Protein AF-A0A8S1QD78-F1 (afdb_monomer_lite)

pLDDT: mean 75.42, std 18.45, range [35.34, 95.94]

Radius of gyration: 31.49 Å; chains: 1; bounding box: 86×35×82 Å

Structure (mmCIF, N/CA/C/O backbone):
data_AF-A0A8S1QD78-F1
#
_entry.id   AF-A0A8S1QD78-F1
#
loop_
_atom_site.group_PDB
_atom_site.id
_atom_site.type_symbol
_atom_site.label_atom_id
_atom_site.label_alt_id
_atom_site.label_comp_id
_atom_site.label_asym_id
_atom_site.label_entity_id
_atom_site.label_seq_id
_atom_site.pdbx_PDB_ins_code
_atom_site.Cartn_x
_atom_site.Cartn_y
_atom_site.Cartn_z
_atom_site.occupancy
_atom_site.B_iso_or_equiv
_atom_site.auth_seq_id
_atom_site.auth_comp_id
_atom_site.auth_asym_id
_atom_site.auth_atom_id
_atom_site.pdbx_PDB_model_num
ATOM 1 N N . MET A 1 1 ? 13.733 13.371 30.331 1.00 35.34 1 MET A N 1
ATOM 2 C CA . MET A 1 1 ? 12.620 14.008 29.596 1.00 35.34 1 MET A CA 1
ATOM 3 C C . MET A 1 1 ? 12.515 13.346 28.239 1.00 35.34 1 MET A C 1
ATOM 5 O O . MET A 1 1 ? 13.414 13.489 27.421 1.00 35.34 1 MET A O 1
ATOM 9 N N . GLU A 1 2 ? 11.488 12.528 28.057 1.00 43.22 2 GLU A N 1
ATOM 10 C CA . GLU A 1 2 ? 11.284 11.729 26.852 1.00 43.22 2 GLU A CA 1
ATOM 11 C C . GLU A 1 2 ? 10.769 12.649 25.738 1.00 43.22 2 GLU A C 1
ATOM 13 O O . GLU A 1 2 ? 9.723 13.284 25.878 1.00 43.22 2 GLU A O 1
ATOM 18 N N . GLN A 1 3 ? 11.549 12.812 24.665 1.00 45.12 3 GLN A N 1
ATOM 19 C CA . GLN A 1 3 ? 11.159 13.663 23.544 1.00 45.12 3 GLN A CA 1
ATOM 20 C C . GLN A 1 3 ? 9.897 13.090 22.893 1.00 45.12 3 GLN A C 1
ATOM 22 O O . GLN A 1 3 ? 9.941 12.060 22.217 1.00 45.12 3 GLN A O 1
ATOM 27 N N . HIS A 1 4 ? 8.772 13.776 23.093 1.00 41.19 4 HIS A N 1
ATOM 28 C CA . HIS A 1 4 ? 7.515 13.525 22.401 1.00 41.19 4 HIS A CA 1
ATOM 29 C C . HIS A 1 4 ? 7.759 13.629 20.888 1.00 41.19 4 HIS A C 1
ATOM 31 O O . HIS A 1 4 ? 7.792 14.716 20.312 1.00 41.19 4 HIS A O 1
ATOM 37 N N . LYS A 1 5 ? 7.954 12.483 20.221 1.00 45.91 5 LYS A N 1
ATOM 38 C CA . LYS A 1 5 ? 7.959 12.406 18.758 1.00 45.91 5 LYS A CA 1
ATOM 39 C C . LYS A 1 5 ? 6.588 12.876 18.294 1.00 45.91 5 LYS A C 1
ATOM 41 O O . LYS A 1 5 ? 5.599 12.170 18.453 1.00 45.91 5 LYS A O 1
ATOM 46 N N . GLN A 1 6 ? 6.550 14.065 17.705 1.00 46.78 6 GLN A N 1
ATOM 47 C CA . GLN A 1 6 ? 5.344 14.792 17.298 1.00 46.78 6 GLN A CA 1
ATOM 48 C C . GLN A 1 6 ? 4.430 14.007 16.333 1.00 46.78 6 GLN A C 1
ATOM 50 O O . GLN A 1 6 ? 3.291 14.395 16.104 1.00 46.78 6 GLN A O 1
ATOM 55 N N . TYR A 1 7 ? 4.889 12.857 15.827 1.00 50.03 7 TYR A N 1
ATOM 56 C CA . TYR A 1 7 ? 4.101 11.899 15.062 1.00 50.03 7 TYR A CA 1
ATOM 57 C C . TYR A 1 7 ? 4.543 10.472 15.414 1.00 50.03 7 TYR A C 1
ATOM 59 O O . TYR A 1 7 ? 5.448 9.918 14.782 1.00 50.03 7 TYR A O 1
ATOM 67 N N . CYS A 1 8 ? 3.918 9.848 16.416 1.00 54.50 8 CYS A N 1
ATOM 68 C CA . CYS A 1 8 ? 4.035 8.401 16.595 1.00 54.50 8 CYS A CA 1
ATOM 69 C C . CYS A 1 8 ? 3.478 7.720 15.337 1.00 54.50 8 CYS A C 1
ATOM 71 O O . CYS A 1 8 ? 2.269 7.680 15.102 1.00 54.50 8 CYS A O 1
ATOM 73 N N . LYS A 1 9 ? 4.372 7.234 14.470 1.00 73.44 9 LYS A N 1
ATOM 74 C CA . LYS A 1 9 ? 3.993 6.474 13.279 1.00 73.44 9 LYS A CA 1
ATOM 75 C C . LYS A 1 9 ? 3.338 5.171 13.744 1.00 73.44 9 LYS A C 1
ATOM 77 O O . LYS A 1 9 ? 4.040 4.268 14.180 1.00 73.44 9 LYS A O 1
ATOM 82 N N . ILE A 1 10 ? 2.011 5.087 13.630 1.00 83.94 10 ILE A N 1
ATOM 83 C CA . ILE A 1 10 ? 1.240 3.858 13.886 1.00 83.94 10 ILE A CA 1
ATOM 84 C C . ILE A 1 10 ? 1.836 2.729 13.044 1.00 83.94 10 ILE A C 1
ATOM 86 O O . ILE A 1 10 ? 1.954 2.875 11.816 1.00 83.94 10 ILE A O 1
ATOM 90 N N . SER A 1 11 ? 2.205 1.623 13.691 1.00 87.81 11 SER A N 1
ATOM 91 C CA . SER A 1 11 ? 2.840 0.495 13.018 1.00 87.81 11 SER A CA 1
ATOM 92 C C . SER A 1 11 ? 1.874 -0.174 12.030 1.00 87.81 11 SER A C 1
ATOM 94 O O . SER A 1 11 ? 0.651 -0.044 12.126 1.00 87.81 11 SER A O 1
ATOM 96 N N . LYS A 1 12 ? 2.400 -0.917 11.045 1.00 85.81 12 LYS A N 1
ATOM 97 C CA . LYS A 1 12 ? 1.539 -1.710 10.142 1.00 85.81 12 LYS A CA 1
ATOM 98 C C . LYS A 1 12 ? 0.714 -2.742 10.921 1.00 85.81 12 LYS A C 1
ATOM 100 O O . LYS A 1 12 ? -0.392 -3.059 10.493 1.00 85.81 12 LYS A O 1
ATOM 105 N N . GLN A 1 13 ? 1.249 -3.248 12.034 1.00 90.12 13 GLN A N 1
ATOM 106 C CA . GLN A 1 13 ? 0.569 -4.227 12.871 1.00 90.12 13 GLN A CA 1
ATOM 107 C C . GLN A 1 13 ? -0.634 -3.610 13.582 1.00 90.12 13 GLN A C 1
ATOM 109 O O . GLN A 1 13 ? -1.736 -4.128 13.439 1.00 90.12 13 GLN A O 1
ATOM 114 N N . ASP A 1 14 ? -0.462 -2.453 14.218 1.00 92.38 14 ASP A N 1
ATOM 115 C CA . ASP A 1 14 ? -1.562 -1.767 14.908 1.00 92.38 14 ASP A CA 1
ATOM 116 C C . ASP A 1 14 ? -2.678 -1.394 13.932 1.00 92.38 14 ASP A C 1
ATOM 118 O O . ASP A 1 14 ? -3.854 -1.547 14.235 1.00 92.38 14 ASP A O 1
ATOM 122 N N . ARG A 1 15 ? -2.333 -0.977 12.705 1.00 92.44 15 ARG A N 1
ATOM 123 C CA . ARG A 1 15 ? -3.337 -0.714 11.662 1.00 92.44 15 ARG A CA 1
ATOM 124 C C . ARG A 1 15 ? -4.153 -1.960 11.317 1.00 92.44 15 ARG A C 1
ATOM 126 O O . ARG A 1 15 ? -5.356 -1.834 11.121 1.00 92.44 15 ARG A O 1
ATOM 133 N N . ARG A 1 16 ? -3.520 -3.139 11.233 1.00 93.44 16 ARG A N 1
ATOM 134 C CA . ARG A 1 16 ? -4.232 -4.413 11.015 1.00 93.44 16 ARG A CA 1
ATOM 135 C C . ARG A 1 16 ? -5.173 -4.716 12.169 1.00 93.44 16 ARG A C 1
ATOM 137 O O . ARG A 1 16 ? -6.329 -5.032 11.918 1.00 93.44 16 ARG A O 1
ATOM 144 N N . GLN A 1 17 ? -4.684 -4.562 13.395 1.00 95.31 17 GLN A N 1
ATOM 145 C CA . GLN A 1 17 ? -5.464 -4.787 14.606 1.00 95.31 17 GLN A CA 1
ATOM 146 C C . GLN A 1 17 ? -6.685 -3.851 14.646 1.00 95.31 17 GLN A C 1
ATOM 148 O O . GLN A 1 17 ? -7.807 -4.320 14.766 1.00 95.31 17 GLN A O 1
ATOM 153 N N . ILE A 1 18 ? -6.499 -2.547 14.405 1.00 94.44 18 ILE A N 1
ATOM 154 C CA . ILE A 1 18 ? -7.585 -1.551 14.339 1.00 94.44 18 ILE A CA 1
ATOM 155 C C . ILE A 1 18 ? -8.637 -1.931 13.287 1.00 94.44 18 ILE A C 1
ATOM 157 O O . ILE A 1 18 ? -9.83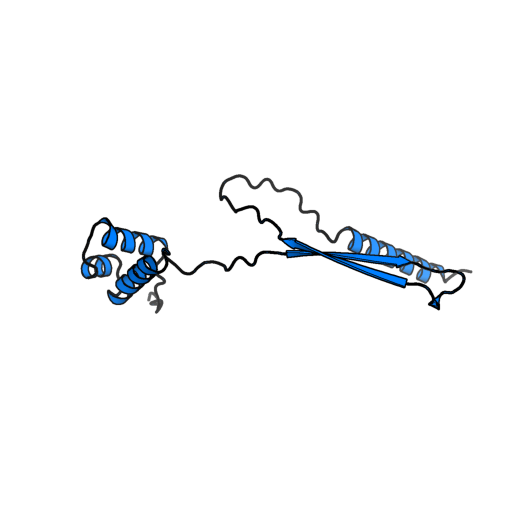5 -1.844 13.548 1.00 94.44 18 ILE A O 1
ATOM 161 N N . ILE A 1 19 ? -8.204 -2.347 12.091 1.00 94.12 19 ILE A N 1
ATOM 162 C CA . ILE A 1 19 ? -9.118 -2.775 11.022 1.00 94.12 19 ILE A CA 1
ATOM 163 C C . ILE A 1 19 ? -9.905 -4.014 11.458 1.00 94.12 19 ILE A C 1
ATOM 165 O O . ILE A 1 19 ? -11.118 -4.052 11.264 1.00 94.12 19 ILE A O 1
ATOM 169 N N . HIS A 1 20 ? -9.235 -4.998 12.059 1.00 95.62 20 HIS A N 1
ATOM 170 C CA . HIS A 1 20 ? -9.864 -6.220 12.552 1.00 95.62 20 HIS A CA 1
ATOM 171 C C . HIS A 1 20 ? -10.909 -5.919 13.635 1.00 95.62 20 HIS A C 1
ATOM 173 O O . HIS A 1 20 ? -12.067 -6.308 13.499 1.00 95.62 20 HIS A O 1
ATOM 179 N N . GLU A 1 21 ? -10.544 -5.149 14.661 1.00 95.94 21 GLU A N 1
ATOM 180 C CA . GLU A 1 21 ? -11.446 -4.805 15.765 1.00 95.94 21 GLU A CA 1
ATOM 181 C C . GLU A 1 21 ? -12.704 -4.064 15.290 1.00 95.94 21 GLU A C 1
ATOM 183 O O . GLU A 1 21 ? -13.810 -4.336 15.758 1.00 95.94 21 GLU A O 1
ATOM 188 N N . VAL A 1 22 ? -12.571 -3.146 14.329 1.00 94.25 22 VAL A N 1
ATOM 189 C CA . VAL A 1 22 ? -13.719 -2.352 13.870 1.00 94.25 22 VAL A CA 1
ATOM 190 C C . VAL A 1 22 ? -14.550 -3.078 12.810 1.00 94.25 22 VAL A C 1
ATOM 192 O O . VAL A 1 22 ? -15.777 -3.008 12.841 1.00 94.25 22 VAL A O 1
ATOM 195 N N . LEU A 1 23 ? -13.926 -3.773 11.855 1.00 92.69 23 LEU A N 1
ATOM 196 C CA . LEU A 1 23 ? -14.661 -4.391 10.745 1.00 92.69 23 LEU A CA 1
ATOM 197 C C . LEU A 1 23 ? -15.124 -5.816 11.037 1.00 92.69 23 LEU A C 1
ATOM 199 O O . LEU A 1 23 ? -16.218 -6.171 10.593 1.00 92.69 23 LEU A O 1
ATOM 203 N N . VAL A 1 24 ? -14.325 -6.607 11.757 1.00 92.50 24 VAL A N 1
ATOM 204 C CA . VAL A 1 24 ? -14.634 -8.007 12.093 1.00 92.50 24 VAL A CA 1
ATOM 205 C C . VAL A 1 24 ? -15.378 -8.063 13.420 1.00 92.50 24 VAL A C 1
ATOM 207 O O . VAL A 1 24 ? -16.528 -8.489 13.445 1.00 92.50 24 VAL A O 1
ATOM 210 N N . ASN A 1 25 ? -14.781 -7.525 14.488 1.00 93.25 25 ASN A N 1
ATOM 211 C CA . ASN A 1 25 ? -15.379 -7.561 15.831 1.00 93.25 25 ASN A CA 1
ATOM 212 C C . ASN A 1 25 ? -16.473 -6.496 16.042 1.00 93.25 25 ASN A C 1
ATOM 214 O O . ASN A 1 25 ? -17.085 -6.450 17.106 1.00 93.25 25 ASN A O 1
ATOM 218 N N . LYS A 1 26 ? -16.723 -5.631 15.045 1.00 93.00 26 LYS A N 1
ATOM 219 C CA . LYS A 1 26 ? -17.750 -4.569 15.061 1.00 93.00 26 LYS A CA 1
ATOM 220 C C . LYS A 1 26 ? -17.659 -3.617 16.265 1.00 93.00 26 LYS A C 1
ATOM 222 O O . LYS A 1 26 ? -18.661 -3.021 16.654 1.00 93.00 26 LYS A O 1
ATOM 227 N N . ARG A 1 27 ? -16.464 -3.431 16.837 1.00 94.56 27 ARG A N 1
ATOM 228 C CA . ARG A 1 27 ? -16.253 -2.511 17.965 1.00 94.56 27 ARG A CA 1
ATOM 229 C C . ARG A 1 27 ? -16.360 -1.052 17.530 1.00 94.56 27 ARG A C 1
ATOM 231 O O . ARG A 1 27 ? -16.050 -0.685 16.393 1.00 94.56 27 ARG A O 1
ATOM 238 N N . LEU A 1 28 ? -16.761 -0.194 18.466 1.00 93.69 28 LEU A N 1
ATOM 239 C CA . LE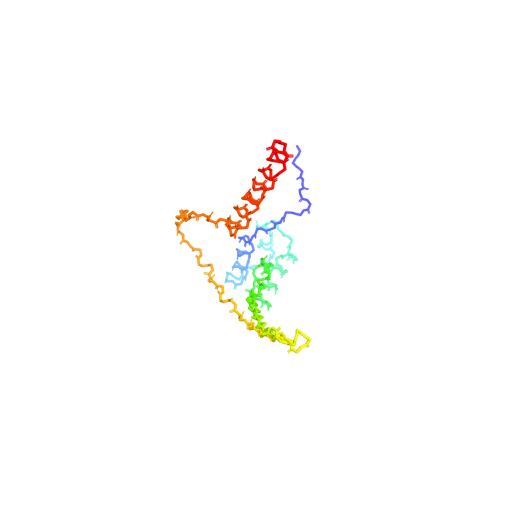U A 1 28 ? -16.904 1.237 18.219 1.00 93.69 28 LEU A CA 1
ATOM 240 C C . LEU A 1 28 ? -15.538 1.896 17.989 1.00 93.69 28 LEU A C 1
ATOM 242 O O . LEU A 1 28 ? -14.594 1.715 18.758 1.00 93.69 28 LEU A O 1
ATOM 246 N N . ILE A 1 29 ? -15.457 2.758 16.971 1.00 92.25 29 ILE A N 1
ATOM 247 C CA . ILE A 1 29 ? -14.224 3.481 16.608 1.00 92.25 29 ILE A CA 1
ATOM 248 C C . ILE A 1 29 ? -13.648 4.261 17.801 1.00 92.25 29 ILE A C 1
ATOM 250 O O . ILE A 1 29 ? -12.432 4.337 17.946 1.00 92.25 29 ILE A O 1
ATOM 254 N N . LEU A 1 30 ? -14.503 4.830 18.658 1.00 93.06 30 LEU A N 1
ATOM 255 C CA . LEU A 1 30 ? -14.088 5.606 19.834 1.00 93.06 30 LEU A CA 1
ATOM 256 C C . LEU A 1 30 ? -13.407 4.760 20.917 1.00 93.06 30 LEU A C 1
ATOM 258 O O . LEU A 1 30 ? -12.576 5.277 21.662 1.00 93.06 30 LEU A O 1
ATOM 262 N N . GLU A 1 31 ? -13.776 3.490 21.043 1.00 93.88 31 GLU A N 1
ATOM 263 C CA . GLU A 1 31 ? -13.169 2.571 22.011 1.00 93.88 31 GLU A CA 1
ATOM 264 C C . GLU A 1 31 ? -11.815 2.099 21.502 1.00 93.88 31 GLU A C 1
ATOM 266 O O . GLU A 1 31 ? -10.810 2.234 22.196 1.00 93.88 31 GLU A O 1
ATOM 271 N N . VAL A 1 32 ? -11.774 1.670 20.240 1.00 94.38 32 VAL A N 1
ATOM 272 C CA . VAL A 1 32 ? -10.539 1.253 19.572 1.00 94.38 32 VAL A CA 1
ATOM 273 C C . VAL A 1 32 ? -9.539 2.415 19.526 1.00 94.38 32 VAL A C 1
ATOM 275 O O . VAL A 1 32 ? -8.371 2.251 19.853 1.00 94.38 32 VAL A O 1
ATOM 278 N N . ALA A 1 33 ? -9.977 3.635 19.212 1.00 92.62 33 ALA A N 1
ATOM 279 C CA . ALA A 1 33 ? -9.098 4.806 19.219 1.00 92.62 33 ALA A CA 1
ATOM 280 C C . ALA A 1 33 ? -8.439 5.053 20.591 1.00 92.62 33 ALA A C 1
ATOM 282 O O . ALA A 1 33 ? -7.245 5.357 20.652 1.00 92.62 33 ALA A O 1
ATOM 283 N N . ARG A 1 34 ? -9.190 4.873 21.688 1.00 92.69 34 ARG A N 1
ATOM 284 C CA . ARG A 1 34 ? -8.666 4.999 23.057 1.00 92.69 34 ARG A CA 1
ATOM 285 C C . ARG A 1 34 ? -7.649 3.907 23.385 1.00 92.69 34 ARG A C 1
ATOM 287 O O . ARG A 1 34 ? -6.588 4.225 23.914 1.00 92.69 34 ARG A O 1
ATOM 294 N N . GLU A 1 35 ? -7.940 2.659 23.026 1.00 92.94 35 GLU A N 1
ATOM 295 C CA . GLU A 1 35 ? -7.069 1.501 23.275 1.00 92.94 35 GLU A CA 1
ATOM 296 C C . GLU A 1 35 ? -5.708 1.643 22.576 1.00 92.94 35 GLU A C 1
ATOM 298 O O . GLU A 1 35 ? -4.658 1.500 23.199 1.00 92.94 35 GLU A O 1
ATOM 303 N N . PHE A 1 36 ? -5.718 2.039 21.301 1.00 89.69 36 PHE A N 1
ATOM 304 C CA . PHE A 1 36 ? -4.500 2.223 20.507 1.00 89.69 36 PHE A CA 1
ATOM 305 C C . PHE A 1 36 ? -3.836 3.595 20.708 1.00 89.69 36 PHE A C 1
ATOM 307 O O . PHE A 1 36 ? -2.824 3.878 20.067 1.00 89.69 36 PHE A O 1
ATOM 314 N N . LYS A 1 37 ? -4.376 4.453 21.589 1.00 90.38 37 LYS A N 1
ATOM 315 C CA . LYS A 1 37 ? -3.893 5.824 21.854 1.00 90.38 37 LYS A CA 1
ATOM 316 C C . LYS A 1 37 ? -3.745 6.660 20.573 1.00 90.38 37 LYS A C 1
ATOM 318 O O . LYS A 1 37 ? -2.757 7.368 20.376 1.00 90.38 37 LYS A O 1
ATOM 323 N N . VAL A 1 38 ? -4.739 6.579 19.689 1.00 89.94 38 VAL A N 1
ATOM 324 C CA . VAL A 1 38 ? -4.795 7.312 18.415 1.00 89.94 38 VAL A CA 1
ATOM 325 C C . VAL A 1 38 ? -6.047 8.177 18.336 1.00 89.94 38 VAL A C 1
ATOM 327 O O . VAL A 1 38 ? -7.050 7.921 18.995 1.00 89.94 38 VAL A O 1
ATOM 330 N N . LEU A 1 39 ? -6.020 9.211 17.494 1.00 90.69 39 LEU A N 1
ATO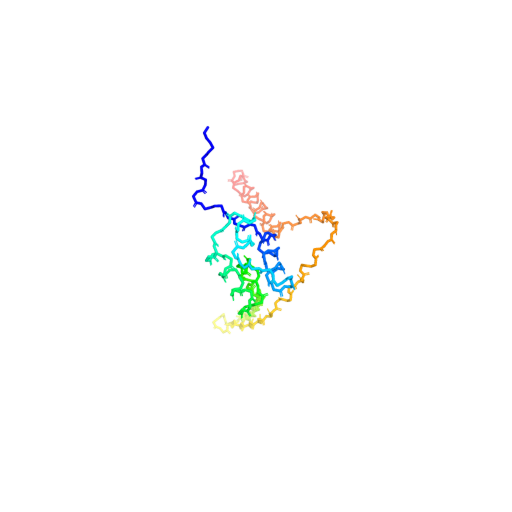M 331 C CA . LEU A 1 39 ? -7.204 10.037 17.262 1.00 90.69 39 LEU A CA 1
ATOM 332 C C . LEU A 1 39 ? -8.301 9.230 16.533 1.00 90.69 39 LEU A C 1
ATOM 334 O O . LEU A 1 39 ? -7.986 8.481 15.600 1.00 90.69 39 LEU A O 1
ATOM 338 N N . PRO A 1 40 ? -9.593 9.434 16.854 1.00 92.06 40 PRO A N 1
ATOM 339 C CA . PRO A 1 40 ? -10.700 8.788 16.139 1.00 92.06 40 PRO A CA 1
ATOM 340 C C . PRO A 1 40 ? -10.696 9.067 14.629 1.00 92.06 40 PRO A C 1
ATOM 342 O O . PRO A 1 40 ? -11.012 8.188 13.824 1.00 92.06 40 PRO A O 1
ATOM 345 N N . SER A 1 41 ? -10.277 10.272 14.225 1.00 91.94 41 SER A N 1
ATOM 346 C CA . SER A 1 41 ? -10.093 10.653 12.818 1.00 91.94 41 SER A CA 1
ATOM 347 C C . SER A 1 41 ? -9.035 9.794 12.115 1.00 91.94 41 SER A C 1
ATOM 349 O O . SER A 1 41 ? -9.197 9.442 10.943 1.00 91.94 41 SER A O 1
ATOM 351 N N . THR A 1 42 ? -7.986 9.391 12.833 1.00 91.62 42 THR A N 1
ATOM 352 C CA . THR A 1 42 ? -6.936 8.507 12.324 1.00 91.62 42 THR A CA 1
ATOM 353 C C . THR A 1 42 ? -7.456 7.088 12.131 1.00 91.62 42 THR A C 1
ATOM 355 O O . THR A 1 42 ? -7.253 6.524 11.056 1.00 91.62 42 THR A O 1
ATOM 358 N N . CYS A 1 43 ? -8.198 6.535 13.100 1.00 93.06 43 CYS A N 1
ATOM 359 C CA . CYS A 1 43 ? -8.879 5.243 12.932 1.00 93.06 43 CYS A CA 1
ATOM 360 C C . CYS A 1 43 ? -9.812 5.258 11.716 1.00 93.06 43 CYS A C 1
ATOM 362 O O . CYS A 1 43 ? -9.720 4.382 10.855 1.00 93.06 43 CYS A O 1
ATOM 364 N N . LYS A 1 44 ? -10.646 6.300 11.584 1.00 93.69 44 LYS A N 1
ATOM 365 C CA . LYS A 1 44 ? -11.551 6.464 10.436 1.00 93.69 44 LYS A CA 1
ATOM 366 C C . LYS A 1 44 ? -10.787 6.506 9.112 1.00 93.69 44 LYS A C 1
ATOM 368 O O . LYS A 1 44 ? -11.202 5.883 8.141 1.00 93.69 44 LYS A O 1
ATOM 373 N N . SER A 1 45 ? -9.647 7.193 9.078 1.00 92.31 45 SER A N 1
ATOM 374 C CA . SER A 1 45 ? -8.789 7.270 7.890 1.00 92.31 45 SER A CA 1
ATOM 375 C C . SER A 1 45 ? -8.166 5.918 7.527 1.00 92.31 45 SER A C 1
ATOM 377 O O . SER A 1 45 ? -8.141 5.559 6.348 1.00 92.31 45 SER A O 1
ATOM 379 N N . ILE A 1 46 ? -7.702 5.146 8.517 1.00 91.56 46 ILE A N 1
ATOM 380 C CA . ILE A 1 46 ? -7.160 3.790 8.317 1.00 91.56 46 ILE A CA 1
ATOM 381 C C . ILE A 1 46 ? -8.233 2.878 7.714 1.00 91.56 46 ILE A C 1
ATOM 383 O O . ILE A 1 46 ? -7.991 2.250 6.683 1.00 91.56 46 ILE A O 1
ATOM 387 N N . ILE A 1 47 ? -9.426 2.861 8.310 1.00 93.19 47 ILE A N 1
ATOM 388 C CA . ILE A 1 47 ? -10.545 2.023 7.864 1.00 93.19 47 ILE A CA 1
ATOM 389 C C . ILE A 1 47 ? -10.997 2.426 6.460 1.00 93.19 47 ILE A C 1
ATOM 391 O O . ILE A 1 47 ? -11.111 1.573 5.587 1.00 93.19 47 ILE A O 1
ATOM 395 N N . ASN A 1 48 ? -11.185 3.723 6.204 1.00 93.44 48 ASN A N 1
ATOM 396 C CA . ASN A 1 48 ? -11.590 4.210 4.885 1.00 93.44 48 ASN A CA 1
ATOM 397 C C . ASN A 1 48 ? -10.575 3.854 3.796 1.00 93.44 48 ASN A C 1
ATOM 399 O O . ASN A 1 48 ? -10.970 3.502 2.688 1.00 93.44 48 ASN A O 1
ATOM 403 N N . THR A 1 49 ? -9.277 3.940 4.101 1.00 90.06 49 THR A N 1
ATOM 404 C CA . THR A 1 49 ? -8.222 3.536 3.159 1.00 90.06 49 THR A CA 1
ATOM 405 C C . THR A 1 49 ? -8.330 2.045 2.846 1.00 90.06 49 THR A C 1
ATOM 407 O O . THR A 1 49 ? -8.262 1.653 1.683 1.00 90.06 49 THR A O 1
ATOM 410 N N . TYR A 1 50 ? -8.547 1.216 3.869 1.00 91.50 50 TYR A N 1
ATOM 411 C CA . TYR A 1 50 ? -8.694 -0.223 3.692 1.00 91.50 50 TYR A CA 1
ATOM 412 C C . TYR A 1 50 ? -9.946 -0.593 2.889 1.00 91.50 50 TYR A C 1
ATOM 414 O O . TYR A 1 50 ? -9.841 -1.374 1.953 1.00 91.50 50 TYR A O 1
ATOM 422 N N . ILE A 1 51 ? -11.100 0.012 3.185 1.00 89.12 51 ILE A N 1
ATOM 423 C CA . ILE A 1 51 ? -12.354 -0.248 2.460 1.00 89.12 51 ILE A CA 1
ATOM 424 C C . ILE A 1 51 ? -12.240 0.161 0.987 1.00 89.12 51 ILE A C 1
ATOM 426 O O . ILE A 1 51 ? -12.689 -0.571 0.113 1.00 89.12 51 ILE A O 1
ATOM 430 N N . LYS A 1 52 ? -11.643 1.325 0.697 1.00 90.38 52 LYS A N 1
ATOM 431 C CA . LYS A 1 52 ? -11.561 1.848 -0.676 1.00 90.38 52 LYS A CA 1
ATOM 432 C C . LYS A 1 52 ? -10.527 1.133 -1.537 1.00 90.38 52 LYS A C 1
ATOM 434 O O . LYS A 1 52 ? -10.735 0.972 -2.732 1.00 90.38 52 LYS A O 1
ATOM 439 N N . GLU A 1 53 ? -9.385 0.783 -0.953 1.00 86.31 53 GLU A N 1
ATOM 440 C CA . GLU A 1 53 ? -8.205 0.361 -1.715 1.00 86.31 53 GLU A CA 1
ATOM 441 C C . GLU A 1 53 ? -7.757 -1.074 -1.398 1.00 86.31 53 GLU A C 1
ATOM 443 O O . GLU A 1 53 ? -6.805 -1.563 -2.002 1.00 86.31 53 GLU A O 1
ATOM 448 N N . GLY A 1 54 ? -8.373 -1.737 -0.414 1.00 85.12 54 GLY A N 1
ATOM 449 C CA . GLY A 1 54 ? -7.993 -3.079 0.039 1.00 85.12 54 GLY A CA 1
ATOM 450 C C . GLY A 1 54 ? -6.627 -3.145 0.732 1.00 85.12 54 GLY A C 1
ATOM 451 O O . GLY A 1 54 ? -6.073 -4.230 0.903 1.00 85.12 54 GLY A O 1
ATOM 452 N N . ARG A 1 55 ? -6.041 -2.000 1.119 1.00 81.12 55 ARG A N 1
ATOM 453 C CA . ARG A 1 55 ? -4.677 -1.926 1.674 1.00 81.12 55 ARG A CA 1
ATOM 454 C C . ARG A 1 55 ? -4.620 -1.293 3.058 1.00 81.12 55 ARG A C 1
ATOM 456 O O . ARG A 1 55 ? -5.296 -0.316 3.350 1.00 81.12 55 ARG A O 1
ATOM 463 N N . ILE A 1 56 ? -3.715 -1.807 3.887 1.00 81.19 56 ILE A N 1
ATOM 464 C CA . ILE A 1 56 ? -3.493 -1.338 5.268 1.00 81.19 56 ILE A CA 1
ATOM 465 C C . ILE A 1 56 ? -2.511 -0.146 5.329 1.00 81.19 56 ILE A C 1
ATOM 467 O O . ILE A 1 56 ? -2.510 0.653 6.269 1.00 81.19 56 ILE A O 1
ATOM 471 N N . GLY A 1 57 ? -1.653 0.012 4.319 1.00 72.62 57 GLY A N 1
ATOM 472 C CA . GLY A 1 57 ? -0.598 1.026 4.305 1.00 72.62 57 GLY A CA 1
ATOM 473 C C . GLY A 1 57 ? -0.232 1.485 2.901 1.00 72.62 57 GLY A C 1
ATOM 474 O O . GLY A 1 57 ? -0.811 1.030 1.916 1.00 72.62 57 GLY A O 1
ATOM 475 N N . LYS A 1 58 ? 0.713 2.428 2.797 1.00 72.19 58 LYS A N 1
ATOM 476 C CA . LYS A 1 58 ? 1.244 2.897 1.506 1.00 72.19 58 LYS A CA 1
ATOM 477 C C . LYS A 1 58 ? 1.901 1.734 0.763 1.00 72.19 58 LYS A C 1
ATOM 479 O O . LYS A 1 58 ? 2.613 0.951 1.386 1.00 72.19 58 LYS A O 1
ATOM 484 N N . LYS A 1 59 ? 1.663 1.633 -0.550 1.00 70.00 59 LYS A N 1
ATOM 485 C CA . LYS A 1 59 ? 2.353 0.661 -1.407 1.00 70.00 59 LYS A CA 1
ATOM 486 C C . LYS A 1 59 ? 3.857 0.900 -1.269 1.00 70.00 59 LYS A C 1
ATOM 488 O O . LYS A 1 59 ? 4.336 1.989 -1.573 1.00 70.00 59 LYS A O 1
ATOM 493 N N . GLU A 1 60 ? 4.556 -0.094 -0.735 1.00 62.25 60 GLU A N 1
ATOM 494 C CA . GLU A 1 60 ? 5.919 0.050 -0.213 1.00 62.25 60 GLU A CA 1
ATOM 495 C C . GLU A 1 60 ? 6.923 0.395 -1.315 1.00 62.25 60 GLU A C 1
ATOM 497 O O . GLU A 1 60 ? 7.799 1.232 -1.109 1.00 62.25 60 GLU A O 1
ATOM 502 N N . ARG A 1 61 ? 6.725 -0.141 -2.526 1.00 61.91 61 ARG A N 1
ATOM 503 C CA . ARG A 1 61 ? 7.409 0.301 -3.746 1.00 61.91 61 ARG A CA 1
ATOM 504 C C . ARG A 1 61 ? 6.502 0.164 -4.966 1.00 61.91 61 ARG A C 1
ATOM 506 O O . ARG A 1 61 ? 5.751 -0.800 -5.110 1.00 61.91 61 ARG A O 1
ATOM 513 N N . ARG A 1 62 ? 6.609 1.118 -5.893 1.00 61.12 62 ARG A N 1
ATOM 514 C CA . ARG A 1 62 ? 6.170 0.923 -7.279 1.00 61.12 62 ARG A CA 1
ATOM 515 C C . ARG A 1 62 ? 7.233 0.044 -7.933 1.00 61.12 62 ARG A C 1
ATOM 517 O O . ARG A 1 62 ? 8.287 0.553 -8.299 1.00 61.12 62 ARG A O 1
ATOM 524 N N . ILE A 1 63 ? 6.998 -1.263 -8.015 1.00 62.09 63 ILE A N 1
ATOM 525 C CA . ILE A 1 63 ? 7.861 -2.146 -8.804 1.00 62.09 63 ILE A CA 1
ATOM 526 C C . ILE A 1 63 ? 7.731 -1.675 -10.255 1.00 62.09 63 ILE A C 1
ATOM 528 O O . ILE A 1 63 ? 6.655 -1.757 -10.847 1.00 62.09 63 ILE A O 1
ATOM 532 N N . ARG A 1 64 ? 8.793 -1.071 -10.793 1.00 63.81 64 ARG A N 1
ATOM 533 C CA . ARG A 1 64 ? 8.887 -0.788 -12.225 1.00 63.81 64 ARG A CA 1
ATOM 534 C C . ARG A 1 64 ? 9.228 -2.119 -12.889 1.00 63.81 64 ARG A C 1
ATOM 536 O O . ARG A 1 64 ? 10.211 -2.741 -12.492 1.00 63.81 64 ARG A O 1
ATOM 543 N N . LYS A 1 65 ? 8.414 -2.563 -13.850 1.00 68.69 65 LYS A N 1
ATOM 544 C CA . LYS A 1 65 ? 8.762 -3.712 -14.693 1.00 68.69 65 LYS A CA 1
ATOM 545 C C . LYS A 1 65 ? 10.098 -3.401 -15.373 1.00 68.69 65 LYS A C 1
ATOM 547 O O . LYS A 1 65 ? 10.207 -2.372 -16.042 1.00 68.69 65 LYS A O 1
ATOM 552 N N . LEU A 1 66 ? 11.113 -4.228 -15.139 1.00 74.12 66 LEU A N 1
ATOM 553 C CA . LEU A 1 66 ? 12.396 -4.096 -15.825 1.00 74.12 66 LEU A CA 1
ATOM 554 C C . LEU A 1 66 ? 12.218 -4.602 -17.260 1.00 74.12 66 LEU A C 1
ATOM 556 O O . LEU A 1 66 ? 11.597 -5.640 -17.480 1.00 74.12 66 LEU A O 1
ATOM 560 N N . LYS A 1 67 ? 12.736 -3.850 -18.228 1.00 81.25 67 LYS A N 1
ATOM 561 C CA . LYS A 1 67 ? 12.779 -4.256 -19.635 1.00 81.25 67 LYS A CA 1
ATOM 562 C C . LYS A 1 67 ? 14.226 -4.573 -19.989 1.00 81.25 67 LYS A C 1
ATOM 564 O O . LYS A 1 67 ? 15.112 -3.792 -19.643 1.00 81.25 67 LYS A O 1
ATOM 569 N N . LYS A 1 68 ? 14.460 -5.699 -20.656 1.00 82.62 68 LYS A N 1
ATOM 570 C CA . LYS A 1 68 ? 15.745 -6.023 -21.276 1.00 82.62 68 LYS A CA 1
ATOM 571 C C . LYS A 1 68 ? 15.713 -5.458 -22.690 1.00 82.62 68 LYS A C 1
ATOM 573 O O . LYS A 1 68 ? 14.782 -5.741 -23.435 1.00 82.62 68 LYS A O 1
ATOM 578 N N . VAL A 1 69 ? 16.707 -4.645 -23.026 1.00 87.44 69 VAL A N 1
ATOM 579 C CA . VAL A 1 69 ? 16.888 -4.109 -24.377 1.00 87.44 69 VAL A CA 1
ATOM 580 C C . VAL A 1 69 ? 18.137 -4.760 -24.951 1.00 87.44 69 VAL A C 1
ATOM 582 O O . VAL A 1 69 ? 19.223 -4.590 -24.399 1.00 87.44 69 VAL A O 1
ATOM 585 N N . THR A 1 70 ? 17.969 -5.531 -26.017 1.00 87.94 70 THR A N 1
ATOM 586 C CA . THR A 1 70 ? 19.055 -6.124 -26.798 1.00 87.94 70 THR A CA 1
ATOM 587 C C . THR A 1 70 ? 19.180 -5.320 -28.085 1.00 87.94 70 THR A C 1
ATOM 589 O O . THR A 1 70 ? 18.203 -5.204 -28.816 1.00 87.94 70 THR A O 1
ATOM 592 N N . ALA A 1 71 ? 20.354 -4.755 -28.359 1.00 90.81 71 ALA A N 1
ATOM 593 C CA . ALA A 1 71 ? 20.640 -4.084 -29.624 1.00 90.81 71 ALA A CA 1
ATOM 594 C C . ALA A 1 71 ? 21.754 -4.844 -30.348 1.00 90.81 71 ALA A C 1
ATOM 596 O O . ALA A 1 71 ? 22.834 -5.040 -29.787 1.00 90.81 71 ALA A O 1
ATOM 597 N N . ILE A 1 72 ? 21.476 -5.289 -31.570 1.00 90.94 72 ILE A N 1
ATOM 598 C CA . ILE A 1 72 ? 22.410 -5.995 -32.443 1.00 90.94 72 ILE A CA 1
ATOM 599 C C . ILE A 1 72 ? 22.819 -5.033 -33.553 1.00 90.94 72 ILE A C 1
ATOM 601 O O . ILE A 1 72 ? 21.972 -4.463 -34.239 1.00 90.94 72 ILE A O 1
ATOM 605 N N . TYR A 1 73 ? 24.127 -4.855 -33.722 1.00 92.00 73 TYR A N 1
ATOM 606 C CA . TYR A 1 73 ? 24.705 -4.038 -34.783 1.00 92.00 73 TYR A CA 1
ATOM 607 C C . TYR A 1 73 ? 25.424 -4.951 -35.768 1.00 92.00 73 TYR A C 1
ATOM 609 O O . TYR A 1 73 ? 26.407 -5.600 -35.412 1.00 92.00 73 TYR A O 1
ATOM 617 N N . THR A 1 74 ? 24.953 -4.974 -37.010 1.00 90.56 74 THR A N 1
ATOM 618 C CA . THR A 1 74 ? 25.585 -5.720 -38.100 1.00 90.56 74 THR A CA 1
ATOM 619 C C . THR A 1 74 ? 26.333 -4.736 -38.983 1.00 90.56 74 THR A C 1
ATOM 621 O O . THR A 1 74 ? 25.724 -3.872 -39.613 1.00 90.56 74 THR A O 1
ATOM 624 N N . ILE A 1 75 ? 27.660 -4.855 -39.013 1.00 91.94 75 ILE A N 1
ATOM 625 C CA . ILE A 1 75 ? 28.536 -4.007 -39.825 1.00 91.94 75 ILE A CA 1
ATOM 626 C C . ILE A 1 75 ? 29.013 -4.828 -41.020 1.00 91.94 75 ILE A C 1
ATOM 628 O O . ILE A 1 75 ? 29.735 -5.811 -40.858 1.00 91.94 75 ILE A O 1
ATOM 632 N N . THR A 1 76 ? 28.630 -4.410 -42.222 1.00 90.38 76 THR A N 1
ATOM 633 C CA . THR A 1 76 ? 29.093 -5.007 -43.476 1.00 90.38 76 THR A CA 1
ATOM 634 C C . THR A 1 76 ? 30.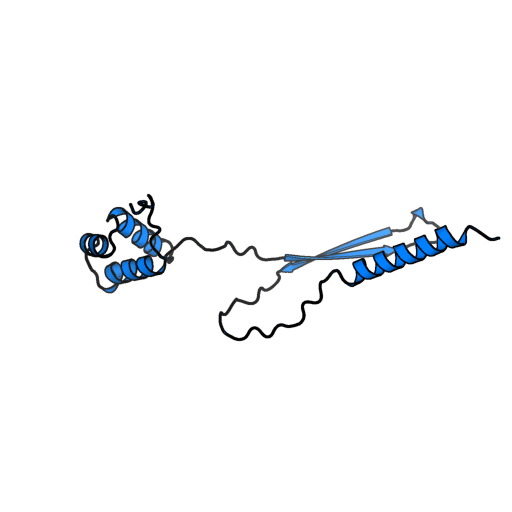135 -4.089 -44.094 1.00 90.38 76 THR A C 1
ATOM 636 O O . THR A 1 76 ? 29.812 -2.994 -44.555 1.00 90.38 76 THR A O 1
ATOM 639 N N . LEU A 1 77 ? 31.395 -4.526 -44.083 1.00 92.25 77 LEU A N 1
ATOM 640 C CA . LEU A 1 77 ? 32.519 -3.773 -44.636 1.00 92.25 77 LEU A CA 1
ATOM 641 C C . LEU A 1 77 ? 32.774 -4.179 -46.087 1.00 92.25 77 LEU A C 1
ATOM 643 O O . LEU A 1 77 ? 32.903 -5.367 -46.382 1.00 92.25 77 LEU A O 1
ATOM 647 N N . ASN A 1 78 ? 32.903 -3.194 -46.977 1.00 89.31 78 ASN A N 1
ATOM 648 C CA . ASN A 1 78 ? 33.380 -3.420 -48.337 1.00 89.31 78 ASN A CA 1
ATOM 649 C C . ASN A 1 78 ? 34.841 -2.946 -48.459 1.00 89.31 78 ASN A C 1
ATOM 651 O O . ASN A 1 78 ? 35.089 -1.738 -48.449 1.00 89.31 78 ASN A O 1
ATOM 655 N N . PRO A 1 79 ? 35.815 -3.864 -48.598 1.00 85.31 79 PRO A N 1
ATOM 656 C CA . PRO A 1 79 ? 37.232 -3.508 -48.632 1.00 85.31 79 PRO A CA 1
ATOM 657 C C . PRO A 1 79 ? 37.656 -2.801 -49.928 1.00 85.31 79 PRO A C 1
ATOM 659 O O . PRO A 1 79 ? 38.661 -2.099 -49.931 1.00 85.31 79 PRO A O 1
ATOM 662 N N . LEU A 1 80 ? 36.903 -2.963 -51.022 1.00 88.88 80 LEU A N 1
ATOM 663 C CA . LEU A 1 80 ? 37.213 -2.351 -52.320 1.00 88.88 80 LEU A CA 1
ATOM 664 C C . LEU A 1 80 ? 36.570 -0.971 -52.486 1.00 88.88 80 LEU A C 1
ATOM 666 O O . LEU A 1 80 ? 37.062 -0.144 -53.249 1.00 88.88 80 LEU A O 1
ATOM 670 N N . ASN A 1 81 ? 35.481 -0.709 -51.764 1.00 86.44 81 ASN A N 1
ATOM 671 C CA . ASN A 1 81 ? 34.849 0.601 -51.716 1.00 86.44 81 ASN A CA 1
ATOM 672 C C . ASN A 1 81 ? 34.369 0.899 -50.287 1.00 86.44 81 ASN A C 1
ATOM 674 O O . ASN A 1 81 ? 33.211 0.618 -49.957 1.00 86.44 81 ASN A O 1
ATOM 678 N N . PRO A 1 82 ? 35.232 1.494 -49.445 1.00 85.31 82 PRO A N 1
ATOM 679 C CA . PRO A 1 82 ? 34.932 1.742 -48.038 1.00 85.31 82 PRO A CA 1
ATOM 680 C C . PRO A 1 82 ? 33.650 2.551 -47.809 1.00 85.31 82 PRO A C 1
ATOM 682 O O . PRO A 1 82 ? 32.941 2.292 -46.838 1.00 85.31 82 PRO A O 1
ATOM 685 N N . LEU A 1 83 ? 33.309 3.462 -48.732 1.00 88.19 83 LEU A N 1
ATOM 686 C CA . LEU A 1 83 ? 32.113 4.312 -48.659 1.00 88.19 83 LEU A CA 1
ATOM 687 C C . LEU A 1 83 ? 30.800 3.542 -48.857 1.00 88.19 83 LEU A C 1
ATOM 689 O O . LEU A 1 83 ? 29.741 4.048 -48.505 1.00 88.19 83 LEU A O 1
ATOM 693 N N . SER A 1 84 ? 30.860 2.329 -49.409 1.00 85.88 84 SER A N 1
ATOM 694 C CA . SER A 1 84 ? 29.691 1.453 -49.581 1.00 85.88 84 SER A CA 1
ATOM 695 C C . SER A 1 84 ? 29.437 0.522 -48.389 1.00 85.88 84 SER A C 1
ATOM 697 O O . SER A 1 84 ? 28.484 -0.257 -48.400 1.00 85.88 84 SER A O 1
ATOM 699 N N . SER A 1 85 ? 30.282 0.585 -47.356 1.00 90.06 85 SER A N 1
ATOM 700 C CA . SER A 1 85 ? 30.079 -0.184 -46.127 1.00 90.06 85 SER A CA 1
ATOM 701 C C . SER A 1 85 ? 28.798 0.269 -45.424 1.00 90.06 85 SER A C 1
ATOM 703 O O . SER A 1 85 ? 28.496 1.459 -45.375 1.00 90.06 85 SER A O 1
ATOM 705 N N . THR A 1 86 ? 28.039 -0.675 -44.871 1.00 90.06 86 THR A N 1
ATOM 706 C CA . THR A 1 86 ? 26.715 -0.409 -44.287 1.00 90.06 86 THR A CA 1
ATOM 707 C C . THR A 1 86 ? 26.656 -0.888 -42.841 1.00 90.06 86 THR A C 1
ATOM 709 O O . THR A 1 86 ? 27.268 -1.896 -42.484 1.00 90.06 86 THR A O 1
ATOM 712 N N . ILE A 1 87 ? 25.899 -0.172 -42.007 1.00 89.44 87 ILE A N 1
ATOM 713 C CA . ILE A 1 87 ? 25.596 -0.563 -40.628 1.00 89.44 87 ILE A CA 1
ATOM 714 C C . ILE A 1 87 ? 24.086 -0.753 -40.519 1.00 89.44 87 ILE A C 1
ATOM 716 O O . ILE A 1 87 ? 23.325 0.178 -40.771 1.00 89.44 87 ILE A O 1
ATOM 720 N N . SER A 1 88 ? 23.663 -1.952 -40.129 1.00 88.94 88 SER A N 1
ATOM 721 C CA . SER A 1 88 ? 22.269 -2.263 -39.803 1.00 88.94 88 SER A CA 1
ATOM 722 C C . SER A 1 88 ? 22.123 -2.432 -38.295 1.00 88.94 88 SER A C 1
ATOM 724 O O . SER A 1 88 ? 23.032 -2.927 -37.629 1.00 88.94 88 SER A O 1
ATOM 726 N N . THR A 1 89 ? 20.999 -1.988 -37.737 1.00 87.75 89 THR A N 1
ATOM 727 C CA . THR A 1 89 ? 20.719 -2.095 -36.300 1.00 87.75 89 THR A CA 1
ATOM 728 C C . THR A 1 89 ? 19.366 -2.745 -36.083 1.00 87.75 89 THR A C 1
ATOM 730 O O . THR A 1 89 ? 18.366 -2.292 -36.635 1.00 87.75 89 THR A O 1
ATOM 733 N N . GLU A 1 90 ? 19.337 -3.762 -35.232 1.00 87.44 90 GLU A N 1
ATOM 734 C CA . GLU A 1 90 ? 18.119 -4.436 -34.799 1.00 87.44 90 GLU A CA 1
ATOM 735 C C . GLU A 1 90 ? 17.998 -4.328 -33.280 1.00 87.44 90 GLU A C 1
ATOM 737 O O . GLU A 1 90 ? 18.947 -4.602 -32.545 1.00 87.44 90 GLU A O 1
ATOM 742 N N . CYS A 1 91 ? 16.830 -3.899 -32.802 1.00 83.88 91 CYS A N 1
ATOM 743 C CA . CYS A 1 91 ? 16.555 -3.731 -31.379 1.00 83.88 91 CYS A CA 1
ATOM 744 C C . CYS A 1 91 ? 15.402 -4.637 -30.957 1.00 83.88 91 CYS A C 1
ATOM 746 O O . CYS A 1 91 ? 14.282 -4.495 -31.443 1.00 83.88 91 CYS A O 1
ATOM 748 N N . GLU A 1 92 ? 15.661 -5.504 -29.987 1.00 85.81 92 GLU A N 1
ATOM 749 C CA . GLU A 1 92 ? 14.662 -6.353 -29.355 1.00 85.81 92 GLU A CA 1
ATOM 750 C C . GLU A 1 92 ? 14.431 -5.895 -27.912 1.00 85.81 92 GLU A C 1
ATOM 752 O O . GLU A 1 92 ? 15.368 -5.731 -27.124 1.00 85.81 92 GLU A O 1
ATOM 757 N N . ILE A 1 93 ? 13.166 -5.676 -27.553 1.00 82.06 93 ILE A N 1
ATOM 758 C CA . ILE A 1 93 ? 12.766 -5.278 -26.202 1.00 82.06 93 ILE A CA 1
ATOM 759 C C . ILE A 1 93 ? 11.933 -6.404 -25.600 1.00 82.06 93 ILE A C 1
ATOM 761 O O . ILE A 1 93 ? 10.795 -6.619 -26.009 1.00 82.06 93 ILE A O 1
ATOM 765 N N . ALA A 1 94 ? 12.470 -7.067 -24.580 1.00 81.06 94 ALA A N 1
ATOM 766 C CA . ALA A 1 94 ? 11.774 -8.114 -23.840 1.00 81.06 94 ALA A CA 1
ATOM 767 C C . ALA A 1 94 ? 11.383 -7.628 -22.434 1.00 81.06 94 ALA A C 1
ATOM 769 O O . ALA A 1 94 ? 12.152 -6.936 -21.754 1.00 81.06 94 ALA A O 1
ATOM 770 N N . GLU A 1 95 ? 10.185 -7.994 -21.968 1.00 77.25 95 GLU A N 1
ATOM 771 C CA . GLU A 1 95 ? 9.837 -7.850 -20.551 1.00 77.25 95 GLU A CA 1
ATOM 772 C C . GLU A 1 95 ? 10.621 -8.888 -19.742 1.00 77.25 95 GLU A C 1
ATOM 774 O O . GLU A 1 95 ? 10.655 -10.064 -20.093 1.00 77.25 95 GLU A O 1
ATOM 779 N N . VAL A 1 96 ? 11.273 -8.460 -18.659 1.00 73.88 96 VAL A N 1
ATOM 780 C CA . VAL A 1 96 ? 11.943 -9.396 -17.752 1.00 73.88 96 VAL A CA 1
ATOM 781 C C . VAL A 1 96 ? 10.923 -9.857 -16.724 1.00 73.88 96 VAL A C 1
ATOM 783 O O . VAL A 1 96 ? 10.453 -9.050 -15.914 1.00 73.88 96 VAL A O 1
ATOM 786 N N . GLU A 1 97 ? 10.594 -11.148 -16.735 1.00 64.06 97 GLU A N 1
ATOM 787 C CA . GLU A 1 97 ? 9.837 -11.755 -15.645 1.00 64.06 97 GLU A CA 1
ATOM 788 C C . GLU A 1 97 ? 10.673 -11.678 -14.366 1.00 64.06 97 GLU A C 1
ATOM 790 O O . GLU A 1 97 ? 11.780 -12.208 -14.272 1.00 64.06 97 GLU A O 1
ATOM 795 N N . GLN A 1 98 ? 10.168 -10.936 -13.382 1.00 58.94 98 GLN A N 1
ATOM 796 C CA . GLN A 1 98 ? 10.803 -10.877 -12.075 1.00 58.94 98 GLN A CA 1
ATOM 797 C C . GLN A 1 98 ? 10.376 -12.113 -11.285 1.00 58.94 98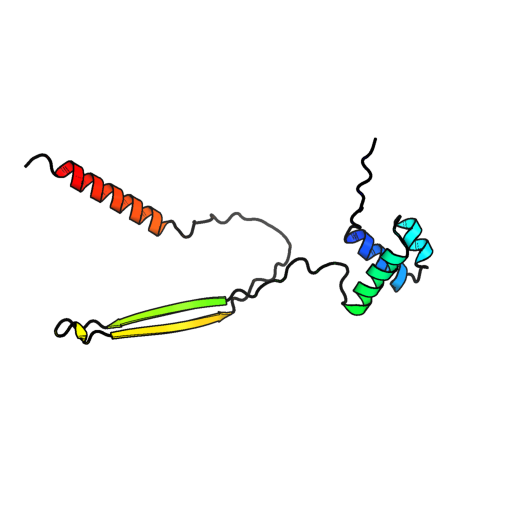 GLN A C 1
ATOM 799 O O . GLN A 1 98 ? 9.168 -12.337 -11.161 1.00 58.94 98 GLN A O 1
ATOM 804 N N . PRO A 1 99 ? 11.314 -12.878 -10.697 1.00 52.25 99 PRO A N 1
ATOM 805 C CA . PRO A 1 99 ? 10.943 -13.906 -9.744 1.00 52.25 99 PRO A CA 1
ATOM 806 C C . PRO A 1 99 ? 10.193 -13.221 -8.602 1.00 52.25 99 PRO A C 1
ATOM 808 O O . PRO A 1 99 ? 10.704 -12.299 -7.957 1.00 52.25 99 PRO A O 1
ATOM 811 N N . SER A 1 100 ? 8.940 -13.624 -8.393 1.00 46.88 100 SER A N 1
ATOM 812 C CA . SER A 1 100 ? 8.164 -13.184 -7.244 1.00 46.88 100 SER A CA 1
ATOM 813 C C . SER A 1 100 ? 8.968 -13.515 -5.995 1.00 46.88 100 SER A C 1
ATOM 815 O O . SER A 1 100 ? 9.295 -14.680 -5.775 1.00 46.88 100 SER A O 1
ATOM 817 N N . LEU A 1 101 ? 9.298 -12.504 -5.190 1.00 46.31 101 LEU A N 1
ATOM 818 C CA . LEU A 1 101 ? 9.880 -12.704 -3.868 1.00 46.31 101 LEU A CA 1
ATOM 819 C C . LEU A 1 101 ? 8.864 -13.460 -3.003 1.00 46.31 101 LEU A C 1
ATOM 821 O O . LEU A 1 101 ? 8.067 -12.856 -2.289 1.00 46.31 101 LEU A O 1
ATOM 825 N N . GLN A 1 102 ? 8.887 -14.787 -3.078 1.00 42.47 102 GLN A N 1
ATOM 826 C CA . GLN A 1 102 ? 8.442 -15.626 -1.986 1.00 42.47 102 GLN A CA 1
ATOM 827 C C . GLN A 1 102 ? 9.553 -15.573 -0.944 1.00 42.47 102 GLN A C 1
ATOM 829 O O . GLN A 1 102 ? 10.626 -16.152 -1.085 1.00 42.47 102 GLN A O 1
ATOM 834 N N . SER A 1 103 ? 9.306 -14.777 0.088 1.00 46.38 103 SER A N 1
ATOM 835 C CA . SER A 1 103 ? 10.028 -14.857 1.344 1.00 46.38 103 SER A CA 1
ATOM 836 C C . SER A 1 103 ? 9.907 -16.282 1.881 1.00 46.38 103 SER A C 1
ATOM 838 O O . SER A 1 103 ? 8.816 -16.655 2.308 1.00 46.38 103 SER A O 1
ATOM 840 N N . ASN A 1 104 ? 10.982 -17.072 1.825 1.00 40.44 104 ASN A N 1
ATOM 841 C CA . ASN A 1 104 ? 11.542 -17.792 2.974 1.00 40.44 104 ASN A CA 1
ATOM 842 C C . ASN A 1 104 ? 12.705 -18.723 2.577 1.00 40.44 104 ASN A C 1
ATOM 844 O O . ASN A 1 104 ? 12.580 -19.538 1.674 1.00 40.44 104 ASN A O 1
ATOM 848 N N . ALA A 1 105 ? 13.758 -18.631 3.395 1.00 42.34 105 ALA A N 1
ATOM 849 C CA . ALA A 1 105 ? 14.790 -19.626 3.698 1.00 42.34 105 ALA A CA 1
ATOM 850 C C . ALA A 1 105 ? 16.004 -19.814 2.756 1.00 42.34 105 ALA A C 1
ATOM 852 O O . ALA A 1 105 ? 15.890 -20.111 1.574 1.00 42.34 105 ALA A O 1
ATOM 853 N N . LEU A 1 106 ? 17.171 -19.730 3.417 1.00 36.94 106 LEU A N 1
ATOM 854 C CA . LEU A 1 106 ? 18.537 -20.103 3.028 1.00 36.94 106 LEU A CA 1
ATOM 855 C C . LEU A 1 106 ? 19.233 -19.240 1.967 1.00 36.94 106 LEU A C 1
ATOM 857 O O . LEU A 1 106 ? 19.295 -19.547 0.782 1.00 36.94 106 LEU A O 1
ATOM 861 N N . GLN A 1 107 ? 19.884 -18.190 2.473 1.00 40.66 107 GLN A N 1
ATOM 862 C CA . GLN A 1 107 ? 21.069 -17.604 1.854 1.00 40.66 107 GLN A CA 1
ATOM 863 C C . GLN A 1 107 ? 22.166 -18.680 1.760 1.00 40.66 107 GLN A C 1
ATOM 865 O O . GLN A 1 107 ? 22.938 -18.876 2.693 1.00 40.66 107 GLN A O 1
ATOM 870 N N . GLN A 1 108 ? 22.231 -19.394 0.637 1.00 40.91 108 GLN A N 1
ATOM 871 C CA . GLN A 1 108 ? 23.508 -19.893 0.141 1.00 40.91 108 GLN A CA 1
ATOM 872 C C . GLN A 1 108 ? 24.151 -18.750 -0.640 1.00 40.91 108 GLN A C 1
ATOM 874 O O . GLN A 1 108 ? 23.626 -18.309 -1.664 1.00 40.91 108 GLN A O 1
ATOM 879 N N . GLU A 1 109 ? 25.262 -18.231 -0.123 1.00 41.94 109 GLU A N 1
ATOM 880 C CA . GLU A 1 109 ? 26.092 -17.269 -0.840 1.00 41.94 109 GLU A CA 1
ATOM 881 C C . GLU A 1 109 ? 26.691 -17.944 -2.081 1.00 41.94 109 GLU A C 1
ATOM 883 O O . GLU A 1 109 ? 27.709 -18.629 -2.022 1.00 41.94 109 GLU A O 1
ATOM 888 N N . LEU A 1 110 ? 26.037 -17.770 -3.230 1.00 39.78 110 LEU A N 1
ATOM 889 C CA . LEU A 1 110 ? 26.670 -17.975 -4.528 1.00 39.78 110 LEU A CA 1
ATOM 890 C C . LEU A 1 110 ? 27.725 -16.872 -4.721 1.00 39.78 110 LEU A C 1
ATOM 892 O O . LEU A 1 110 ? 27.417 -15.698 -4.483 1.00 39.78 110 LEU A O 1
ATOM 896 N N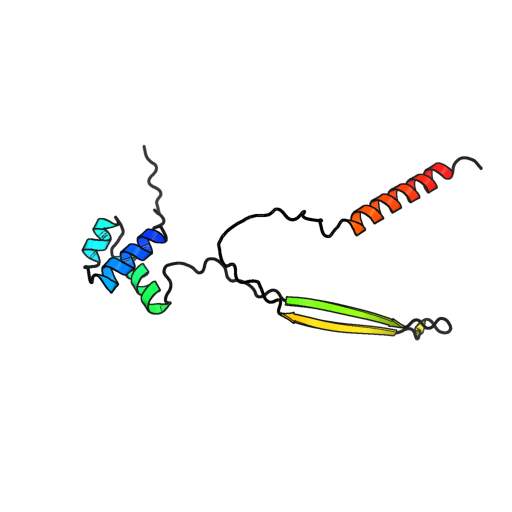 . PRO A 1 111 ? 28.952 -17.204 -5.163 1.00 40.34 111 PRO A N 1
ATOM 897 C CA . PRO A 1 111 ? 30.013 -16.222 -5.314 1.00 40.34 111 PRO A CA 1
ATOM 898 C C . PRO A 1 111 ? 29.587 -15.173 -6.341 1.00 40.34 111 PRO A C 1
ATOM 900 O O . PRO A 1 111 ? 29.386 -15.472 -7.520 1.00 40.34 111 PRO A O 1
ATOM 903 N N . GLN A 1 112 ? 29.446 -13.927 -5.889 1.00 47.25 112 GLN A N 1
ATOM 904 C CA . GLN A 1 112 ? 29.178 -12.794 -6.763 1.00 47.25 112 GLN A CA 1
ATOM 905 C C . GLN A 1 112 ? 30.398 -12.533 -7.651 1.00 47.25 112 GLN A C 1
ATOM 907 O O . GLN A 1 112 ? 31.285 -11.754 -7.301 1.00 47.25 112 GLN A O 1
ATOM 912 N N . LYS A 1 113 ? 30.453 -13.167 -8.826 1.00 48.81 113 LYS A N 1
ATOM 913 C CA . LYS A 1 113 ? 31.347 -12.712 -9.892 1.00 48.81 113 LYS A CA 1
ATOM 914 C C . LYS A 1 113 ? 30.847 -11.353 -10.370 1.00 48.81 113 LYS A C 1
ATOM 916 O O . LYS A 1 113 ? 29.762 -11.240 -10.940 1.00 48.81 113 LYS A O 1
ATOM 921 N N . LYS A 1 114 ? 31.625 -10.308 -10.082 1.00 47.59 114 LYS A N 1
ATOM 922 C CA . LYS A 1 114 ? 31.341 -8.942 -10.524 1.00 47.59 114 LYS A CA 1
ATOM 923 C C . LYS A 1 114 ? 31.285 -8.933 -12.063 1.00 47.59 114 LYS A C 1
ATOM 925 O O . LYS A 1 114 ? 32.212 -9.437 -12.690 1.00 47.59 114 LYS A O 1
ATOM 930 N N . PRO A 1 115 ? 30.263 -8.331 -12.695 1.00 49.81 115 PRO A N 1
ATOM 931 C CA . PRO A 1 115 ? 30.090 -8.351 -14.155 1.00 49.81 115 PRO A CA 1
ATOM 932 C C . PRO A 1 115 ? 31.177 -7.585 -14.935 1.00 49.81 115 PRO A C 1
ATOM 934 O O . PRO A 1 115 ? 31.164 -7.580 -16.160 1.00 49.81 115 PRO A O 1
ATOM 937 N N . TYR A 1 116 ? 32.118 -6.946 -14.237 1.00 53.34 116 TYR A N 1
ATOM 938 C CA . TYR A 1 116 ? 33.179 -6.108 -14.800 1.00 53.34 116 TYR A CA 1
ATOM 939 C C . TYR A 1 116 ? 34.567 -6.763 -14.805 1.00 53.34 116 TYR A C 1
ATOM 941 O O . TYR A 1 116 ? 35.556 -6.084 -15.069 1.00 53.34 116 TYR A O 1
ATOM 949 N N . ASP A 1 117 ? 34.652 -8.067 -14.540 1.00 61.91 117 ASP A N 1
ATOM 950 C CA . ASP A 1 117 ? 35.933 -8.777 -14.419 1.00 61.91 117 ASP A CA 1
ATOM 951 C C . ASP A 1 117 ? 36.756 -8.724 -15.723 1.00 61.91 117 ASP A C 1
ATOM 953 O O . ASP A 1 117 ? 37.952 -8.445 -15.711 1.00 61.91 117 ASP A O 1
ATOM 957 N N . PHE A 1 118 ? 36.094 -8.864 -16.878 1.00 63.19 118 PHE A N 1
ATOM 958 C CA . PHE A 1 118 ? 36.763 -8.866 -18.184 1.00 63.19 118 PHE A CA 1
ATOM 959 C C . PHE A 1 118 ? 37.333 -7.498 -18.577 1.00 63.19 118 PHE A C 1
ATOM 961 O O . PHE A 1 118 ? 38.469 -7.406 -19.040 1.00 63.19 118 PHE A O 1
ATOM 968 N N . LEU A 1 119 ? 36.557 -6.423 -18.387 1.00 61.66 119 LEU A N 1
ATOM 969 C CA . LEU A 1 119 ? 37.001 -5.082 -18.770 1.00 61.66 119 LEU A CA 1
ATOM 970 C C . LEU A 1 119 ? 38.161 -4.631 -17.879 1.00 61.66 119 LEU A C 1
ATOM 972 O O . LEU A 1 119 ? 39.127 -4.080 -18.392 1.00 61.66 119 LEU A O 1
ATOM 976 N N . SER A 1 120 ? 38.083 -4.935 -16.576 1.00 69.69 120 SER A N 1
ATOM 977 C CA . SER A 1 120 ? 39.133 -4.626 -15.600 1.00 69.69 120 SER A CA 1
ATOM 978 C C . SER A 1 120 ? 40.443 -5.340 -15.948 1.00 69.69 120 SER A C 1
ATOM 980 O O . SER A 1 120 ? 41.491 -4.696 -16.034 1.00 69.69 120 SER A O 1
ATOM 982 N N . GLN A 1 121 ? 40.365 -6.639 -16.252 1.00 73.06 121 GLN A N 1
ATOM 983 C CA . GLN A 1 121 ? 41.511 -7.452 -16.658 1.00 73.06 121 GLN A CA 1
ATOM 984 C C . GLN A 1 121 ? 42.126 -6.978 -17.987 1.00 73.06 121 GLN A C 1
ATOM 986 O O . GLN A 1 121 ? 43.347 -6.913 -18.119 1.00 73.06 121 GLN A O 1
ATOM 991 N N . TRP A 1 122 ? 41.300 -6.573 -18.959 1.00 80.12 122 TRP A N 1
ATOM 992 C CA . TRP A 1 122 ? 41.789 -5.996 -20.214 1.00 80.12 122 TRP A CA 1
ATOM 993 C C . TRP A 1 122 ? 42.522 -4.667 -19.989 1.00 80.12 122 TRP A C 1
ATOM 995 O O . TRP A 1 122 ? 43.620 -4.476 -20.514 1.00 80.12 122 TRP A O 1
ATOM 1005 N N . THR A 1 123 ? 41.965 -3.764 -19.171 1.00 76.19 123 THR A N 1
ATOM 1006 C CA . THR A 1 123 ? 42.630 -2.492 -18.840 1.00 76.19 123 THR A CA 1
ATOM 1007 C C . THR A 1 123 ? 43.960 -2.694 -18.126 1.00 76.19 123 THR A C 1
ATOM 1009 O O . THR A 1 123 ? 44.920 -1.988 -18.428 1.00 76.19 123 THR A O 1
ATOM 1012 N N . GLU A 1 124 ? 44.044 -3.654 -17.204 1.00 76.94 124 GLU A N 1
ATOM 1013 C CA . GLU A 1 124 ? 45.301 -3.974 -16.527 1.00 76.94 124 GLU A CA 1
ATOM 1014 C C . GLU A 1 124 ? 46.354 -4.468 -17.519 1.00 76.94 124 GLU A C 1
ATOM 1016 O O . GLU A 1 124 ? 47.469 -3.945 -17.520 1.00 76.94 124 GLU A O 1
ATOM 1021 N N . ASN A 1 125 ? 45.989 -5.378 -18.424 1.00 82.62 125 ASN A N 1
ATOM 1022 C CA . ASN A 1 125 ? 46.893 -5.877 -19.461 1.00 82.62 125 ASN A CA 1
ATOM 1023 C C . ASN A 1 125 ? 47.373 -4.754 -20.396 1.00 82.62 125 ASN A C 1
ATOM 1025 O O . ASN A 1 125 ? 48.575 -4.605 -20.609 1.00 82.62 125 ASN A O 1
ATOM 1029 N N . TYR A 1 126 ? 46.467 -3.888 -20.861 1.00 79.06 126 TYR A N 1
ATOM 1030 C CA . TYR A 1 126 ? 46.814 -2.741 -21.706 1.00 79.06 126 TYR A CA 1
ATOM 1031 C C . TYR A 1 126 ? 47.790 -1.771 -21.016 1.00 79.06 126 TYR A C 1
ATOM 1033 O O . TYR A 1 126 ? 48.753 -1.299 -21.625 1.00 79.06 126 TYR A O 1
ATOM 1041 N N . ILE A 1 127 ? 47.581 -1.488 -19.724 1.00 80.81 127 ILE A N 1
ATOM 1042 C CA . ILE A 1 127 ? 48.479 -0.628 -18.940 1.00 80.81 127 ILE A CA 1
ATOM 1043 C C . ILE A 1 127 ? 49.870 -1.262 -18.808 1.00 80.81 127 ILE A C 1
ATOM 1045 O O . ILE A 1 127 ? 50.871 -0.541 -18.865 1.00 80.81 127 ILE A O 1
ATOM 1049 N N . GLN A 1 128 ? 49.956 -2.583 -18.628 1.00 76.69 128 GLN A N 1
ATOM 1050 C CA . GLN A 1 128 ? 51.239 -3.288 -18.540 1.00 76.69 128 GLN A CA 1
ATOM 1051 C C . GLN A 1 128 ? 51.981 -3.292 -19.878 1.00 76.69 128 GLN A C 1
ATOM 1053 O O . GLN A 1 128 ? 53.173 -2.975 -19.911 1.00 76.69 128 GLN A O 1
ATOM 1058 N N . ASP A 1 129 ? 51.281 -3.548 -20.981 1.00 78.06 129 ASP A N 1
ATOM 1059 C CA . ASP A 1 129 ? 51.863 -3.518 -22.324 1.00 78.06 129 ASP A CA 1
ATOM 1060 C C . ASP A 1 129 ? 52.366 -2.116 -22.689 1.00 78.06 129 ASP A C 1
ATOM 1062 O O . ASP A 1 129 ? 53.489 -1.956 -23.174 1.00 78.06 129 ASP A O 1
ATOM 1066 N N . TYR A 1 130 ? 51.601 -1.072 -22.356 1.00 75.25 130 TYR A N 1
ATOM 1067 C CA . TYR A 1 130 ? 52.018 0.314 -22.564 1.00 75.25 130 TYR A CA 1
ATOM 1068 C C . TYR A 1 130 ? 53.250 0.690 -21.726 1.00 75.25 130 TYR A C 1
ATOM 1070 O O . TYR A 1 130 ? 54.170 1.350 -22.218 1.00 75.25 130 TYR A O 1
ATOM 1078 N N . LYS A 1 131 ? 53.314 0.244 -20.463 1.00 75.88 131 LYS A N 1
ATOM 1079 C CA . LYS A 1 131 ? 54.500 0.433 -19.610 1.00 75.88 131 LYS A CA 1
ATOM 1080 C C . LYS A 1 131 ? 55.722 -0.276 -20.189 1.00 75.88 131 LYS A C 1
ATOM 1082 O O . LYS A 1 131 ? 56.794 0.324 -20.228 1.00 75.88 131 LYS A O 1
ATOM 1087 N N . LYS A 1 132 ? 55.558 -1.508 -20.681 1.00 72.94 132 LYS A N 1
ATOM 1088 C CA . LYS A 1 132 ? 56.620 -2.288 -21.328 1.00 72.94 132 LYS A CA 1
ATOM 1089 C C . LYS A 1 132 ? 57.139 -1.591 -22.588 1.00 72.94 132 LYS A C 1
ATOM 1091 O O . LYS A 1 132 ? 58.349 -1.480 -22.759 1.00 72.94 132 LYS A O 1
ATOM 1096 N N . TYR A 1 133 ? 56.246 -1.043 -23.410 1.00 67.75 133 TYR A N 1
ATOM 1097 C CA . TYR A 1 133 ? 56.613 -0.307 -24.622 1.00 67.75 133 TYR A CA 1
ATOM 1098 C C . TYR A 1 133 ? 57.345 1.009 -24.310 1.00 67.75 133 TYR A C 1
ATOM 1100 O O . TYR A 1 133 ? 58.336 1.349 -24.951 1.00 67.75 133 TYR A O 1
ATOM 1108 N N . LYS A 1 134 ? 56.909 1.736 -23.273 1.00 62.91 134 LYS A N 1
ATOM 1109 C CA . LYS A 1 134 ? 57.520 3.014 -22.872 1.00 62.91 134 LYS A CA 1
ATOM 1110 C C . LYS A 1 134 ? 58.875 2.847 -22.164 1.00 62.91 134 LYS A C 1
ATOM 1112 O O . LYS A 1 134 ? 59.707 3.747 -22.242 1.00 62.91 134 LYS A O 1
ATOM 1117 N N . LEU A 1 135 ? 59.103 1.721 -21.481 1.00 56.66 135 LEU A N 1
ATOM 1118 C CA . LEU A 1 135 ? 60.374 1.395 -20.814 1.00 56.66 135 LEU A CA 1
ATOM 1119 C C . LEU A 1 135 ? 61.369 0.660 -21.729 1.00 56.66 135 LEU A C 1
ATOM 1121 O O . LEU A 1 135 ? 62.569 0.790 -21.517 1.00 56.66 135 LEU A O 1
ATOM 1125 N N . GLY A 1 136 ? 60.894 -0.053 -22.756 1.00 55.47 136 GLY A N 1
ATOM 1126 C CA . GLY A 1 136 ? 61.732 -0.710 -23.768 1.00 55.47 136 GLY A CA 1
ATOM 1127 C C . GLY A 1 136 ? 62.273 0.218 -24.864 1.00 55.47 136 GLY A C 1
ATOM 1128 O O . GLY A 1 136 ? 63.107 -0.201 -25.653 1.00 55.47 136 GLY A O 1
ATOM 1129 N N . ALA A 1 137 ? 61.842 1.484 -24.908 1.00 54.00 137 ALA A N 1
ATOM 1130 C CA . ALA A 1 137 ? 62.327 2.488 -25.864 1.00 54.00 137 ALA A CA 1
ATOM 1131 C C . ALA A 1 137 ? 63.624 3.205 -25.418 1.00 54.00 137 ALA A C 1
ATOM 1133 O O . ALA A 1 137 ? 63.971 4.265 -25.937 1.00 54.00 137 ALA A O 1
ATOM 1134 N N . LYS A 1 138 ? 64.342 2.651 -24.435 1.00 53.22 138 LYS A N 1
ATOM 1135 C CA . LYS A 1 138 ? 65.737 2.994 -24.142 1.00 53.22 138 LYS A CA 1
ATOM 1136 C C . LYS A 1 138 ? 66.537 1.708 -24.313 1.00 53.22 138 LYS A C 1
ATOM 1138 O O . LYS A 1 138 ? 66.194 0.726 -23.671 1.00 53.22 138 LYS A O 1
ATOM 1143 N N . TYR A 1 139 ? 67.573 1.757 -25.148 1.00 50.19 139 TYR A N 1
ATOM 1144 C CA . TYR A 1 139 ? 68.406 0.646 -25.635 1.00 50.19 139 TYR A CA 1
ATOM 1145 C C . TYR A 1 139 ? 67.873 -0.058 -26.894 1.00 50.19 139 TYR A C 1
ATOM 1147 O O . TYR A 1 139 ? 67.492 -1.224 -26.865 1.00 50.19 139 TYR A O 1
ATOM 1155 N N . HIS A 1 140 ? 67.897 0.665 -28.013 1.00 41.50 140 HIS A N 1
ATOM 1156 C CA . HIS A 1 140 ? 68.773 0.344 -29.144 1.00 41.50 140 HIS A CA 1
ATOM 1157 C C . HIS A 1 140 ? 69.003 1.594 -29.994 1.00 41.50 140 HIS A C 1
ATOM 1159 O O . HIS A 1 140 ? 68.040 2.379 -30.143 1.00 41.50 140 HIS A O 1
#

Foldseek 3Di:
DDPDPVDPDQDLVLLVVLLCCCPVVVDDLVVSCVVSVHDSVVSVVQNVCCVVPVDNDDPPDDPDFDKDKDKDWDWAADPVDRVPIDIDIDIDIHGDDDPPPPDDDDPPDDPPPDPCPVVVVVVVVVVVVVVVVVVVVPDD

Secondary structure (DSSP, 8-state):
-----SS----HHHHHHHHHHHHTS---HHHHHHHTT--HHHHHHHHHHHHHHS-SS--S---PPPEEEEEEEEEE--SS-GGG-EEEEEEEEEE-PPPP----S---------TTHHHHHHHHHHHHHHHHHHHTTS--

Sequence (140 aa):
MEQHKQYCKISKQDRRQIIHEVLVNKRLILEVAREFKVLPSTCKSIINTYIKEGRIGKKERRIRKLKKVTAIYTITLNPLNPLSSTISTECEIAEVEQPSLQSNALQQELPQKKPYDFLSQWTENYIQDYKKYKLGAKYH

Organism: NCBI:txid65129